Protein AF-A0A9D7EPJ6-F1 (afdb_monomer_lite)

Sequence (184 aa):
MIQNGSISDSAYKHIQCKTKIPQRNLAAQIETISKHIYSNSLFEKIDELKKIEGSESVTSISDLLLFHKHFTLNGNVYTPSNGESSMVLLHNELMKDKEIYLIDEPEKSLGNDYISEVIVPLIKERAKSGKKLIIATHDANIAVRTLPYNSIYREHDINGYYTYSGNPFSNSLICNSSTKANLD

Secondary structure (DSSP, 8-state):
-B-SS----TT-EESS-S-HHHHHHHHHHHHHHHHSTTSTTHHHHHHHHHT-TTGGG--SGGGGBEE---EEETTEEE---HHHHHHHHHHHHHHS--SEEEEE-TTTT--HHHIIIIIHHHHHHHHHTT-EEEEE-S-HHHHHHT--SSEEEEEEETTEEEEEEEETTTTEEEESSTTS--B-

Foldseek 3Di:
DFQLPPDPDPQWDAPDPQDNPLSNPLVVLVVVLVVCVPPPCNVVSVVVNVPRPPVVSCPDSSRRDIDGDADDDPNHGDDDDPLVVLVVVLVVQLPDDDQEEEEEASCVSYDPCCCQVPVLVSLLVCVVVNHHYDYHHPDPCNQPSNQDQKDWDWDQDPVGIWIWMDGPVVVWTHIPDPPDDIGD

Radius of gyration: 28.42 Å; chains: 1; bounding box: 59×34×78 Å

Structure (mmCIF, N/CA/C/O backbone):
data_AF-A0A9D7EPJ6-F1
#
_entry.id   AF-A0A9D7EPJ6-F1
#
loop_
_atom_site.group_PDB
_atom_site.id
_atom_site.type_symbol
_atom_site.label_atom_id
_atom_site.label_alt_id
_atom_site.label_comp_id
_atom_site.label_asym_id
_atom_site.label_entity_id
_atom_site.label_seq_id
_atom_site.pdbx_PDB_ins_code
_atom_site.Cartn_x
_atom_site.Cartn_y
_atom_site.Cartn_z
_atom_site.occupancy
_atom_site.B_iso_or_equiv
_atom_site.auth_seq_id
_atom_site.auth_comp_id
_atom_site.auth_asym_id
_atom_site.auth_atom_id
_atom_site.pdbx_PDB_model_num
ATOM 1 N N . MET A 1 1 ? -14.512 -0.514 22.675 1.00 74.06 1 MET A N 1
ATOM 2 C CA . MET A 1 1 ? -14.788 -0.092 24.074 1.00 74.06 1 MET A CA 1
ATOM 3 C C . MET A 1 1 ? -15.828 1.021 24.062 1.00 74.06 1 MET A C 1
ATOM 5 O O . MET A 1 1 ? -15.998 1.618 23.011 1.00 74.06 1 MET A O 1
ATOM 9 N N . ILE A 1 2 ? -16.530 1.295 25.163 1.00 76.12 2 ILE A N 1
ATOM 10 C CA . ILE A 1 2 ? -17.505 2.401 25.242 1.00 76.12 2 ILE A CA 1
ATOM 11 C C . ILE A 1 2 ? -16.820 3.630 25.853 1.00 76.12 2 ILE A C 1
ATOM 13 O O . ILE A 1 2 ? -16.126 3.497 26.858 1.00 76.12 2 ILE A O 1
ATOM 17 N N . GLN A 1 3 ? -17.002 4.816 25.266 1.00 72.00 3 GLN A N 1
ATOM 18 C CA . GLN A 1 3 ? -16.448 6.063 25.801 1.00 72.00 3 GLN A CA 1
ATOM 19 C C . GLN A 1 3 ? -17.227 6.523 27.041 1.00 72.00 3 GLN A C 1
ATOM 21 O O . GLN A 1 3 ? -18.138 7.328 26.925 1.00 72.00 3 GLN A O 1
ATOM 26 N N . ASN A 1 4 ? -16.863 6.041 28.229 1.00 70.56 4 ASN A N 1
ATOM 27 C CA . ASN A 1 4 ? -17.406 6.482 29.526 1.00 70.56 4 ASN A CA 1
ATOM 28 C C . ASN A 1 4 ? -16.507 7.519 30.232 1.00 70.56 4 ASN A C 1
ATOM 30 O O . ASN A 1 4 ? -16.758 7.895 31.375 1.00 70.56 4 ASN A O 1
ATOM 34 N N . GLY A 1 5 ? -15.426 7.969 29.584 1.00 66.50 5 GLY A N 1
ATOM 35 C CA . GLY A 1 5 ? -14.499 8.940 30.159 1.00 66.50 5 GLY A CA 1
ATOM 36 C C . GLY A 1 5 ? -13.369 8.368 31.002 1.00 66.50 5 GLY A C 1
ATOM 37 O O . GLY A 1 5 ? -12.515 9.138 31.435 1.00 66.50 5 GLY A O 1
ATOM 38 N N . SER A 1 6 ? -13.344 7.052 31.217 1.00 66.69 6 SER A N 1
ATOM 39 C CA . SER A 1 6 ? -12.197 6.354 31.815 1.00 66.69 6 SER A CA 1
ATOM 40 C C . SER A 1 6 ? -11.068 6.109 30.806 1.00 66.69 6 SER A C 1
ATOM 42 O O . SER A 1 6 ? -9.931 5.856 31.193 1.00 66.69 6 SER A O 1
ATOM 44 N N . ILE A 1 7 ? -11.366 6.226 29.508 1.00 70.88 7 ILE A N 1
ATOM 45 C CA . ILE A 1 7 ? -10.428 5.975 28.415 1.00 70.88 7 ILE A CA 1
ATOM 46 C C . ILE A 1 7 ? -9.846 7.315 27.956 1.00 70.88 7 ILE A C 1
ATOM 48 O O . ILE A 1 7 ? -10.494 8.078 27.237 1.00 70.88 7 ILE A O 1
ATOM 52 N N . SER A 1 8 ? -8.621 7.602 28.400 1.00 66.94 8 SER A N 1
ATOM 53 C CA . SER A 1 8 ? -7.835 8.782 28.005 1.00 66.94 8 SER A CA 1
ATOM 54 C C . SER A 1 8 ? -6.806 8.492 26.909 1.00 66.94 8 SER A C 1
ATOM 56 O O . SER A 1 8 ? -6.183 9.422 26.397 1.00 66.94 8 SER A O 1
ATOM 58 N N . ASP A 1 9 ? -6.625 7.222 26.543 1.00 75.06 9 ASP A N 1
ATOM 59 C CA . ASP A 1 9 ? -5.632 6.809 25.559 1.00 75.06 9 ASP A CA 1
ATOM 60 C C . ASP A 1 9 ? -5.989 7.327 24.156 1.00 75.06 9 ASP A C 1
ATOM 62 O O . ASP A 1 9 ? -7.036 7.011 23.583 1.00 75.06 9 ASP A O 1
ATOM 66 N N . SER A 1 10 ? -5.074 8.126 23.602 1.00 71.69 10 SER A N 1
ATOM 67 C CA . SER A 1 10 ? -5.160 8.737 22.273 1.00 71.69 10 SER A CA 1
ATOM 68 C C . SER A 1 10 ? -5.264 7.736 21.115 1.00 71.69 10 SER A C 1
ATOM 70 O O . SER A 1 10 ? -5.681 8.113 20.016 1.00 71.69 10 SER A O 1
ATOM 72 N N . ALA A 1 11 ? -4.909 6.470 21.342 1.00 75.94 11 ALA A N 1
ATOM 73 C CA . ALA A 1 11 ? -4.988 5.415 20.341 1.00 75.94 11 ALA A CA 1
ATOM 74 C C . ALA A 1 11 ? -6.441 5.024 19.998 1.00 75.94 11 ALA A C 1
ATOM 76 O O . ALA A 1 11 ? -6.714 4.525 18.900 1.00 75.94 11 ALA A O 1
ATOM 77 N N . TYR A 1 12 ? -7.388 5.289 20.904 1.00 80.38 12 TYR A N 1
ATOM 78 C CA . TYR A 1 12 ? -8.807 5.015 20.705 1.00 80.38 12 TYR A CA 1
ATOM 79 C C . TYR A 1 12 ? -9.501 6.158 19.963 1.00 80.38 12 TYR A C 1
ATOM 81 O O . TYR A 1 12 ? -9.493 7.314 20.387 1.00 80.38 12 TYR A O 1
ATOM 89 N N . LYS A 1 13 ? -10.159 5.823 18.851 1.00 78.19 13 LYS A N 1
ATOM 90 C CA . LYS A 1 13 ? -10.892 6.770 18.003 1.00 78.19 13 LYS A CA 1
ATOM 91 C C . LYS A 1 13 ? -12.390 6.479 18.033 1.00 78.19 13 LYS A C 1
ATOM 93 O O . LYS A 1 13 ? -12.806 5.327 18.135 1.00 78.19 13 LYS A O 1
ATOM 98 N N . HIS A 1 14 ? -13.196 7.532 17.931 1.00 75.75 14 HIS A N 1
ATOM 99 C CA 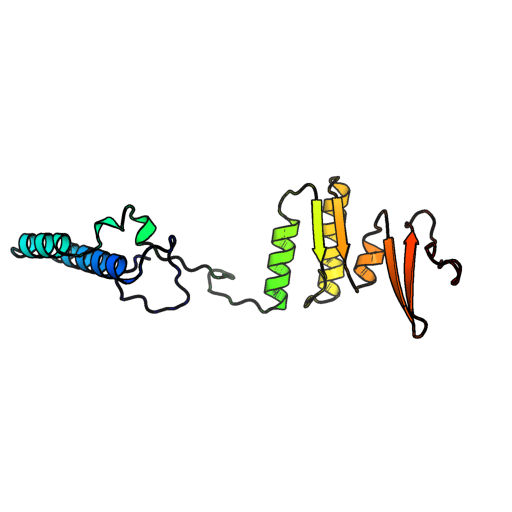. HIS A 1 14 ? -14.651 7.423 17.809 1.00 75.75 14 HIS A CA 1
ATOM 100 C C . HIS A 1 14 ? -15.038 6.936 16.411 1.00 75.75 14 HIS A C 1
ATOM 102 O O . HIS A 1 14 ? -14.421 7.349 15.427 1.00 75.75 14 HIS A O 1
ATOM 108 N N . ILE A 1 15 ? -16.079 6.100 16.316 1.00 71.62 15 ILE A N 1
ATOM 109 C CA . ILE A 1 15 ? -16.624 5.647 15.023 1.00 71.62 15 ILE A CA 1
ATOM 110 C C . ILE A 1 15 ? -17.226 6.822 14.235 1.00 71.62 15 ILE A C 1
ATOM 112 O O . ILE A 1 15 ? -17.038 6.900 13.022 1.00 71.62 15 ILE A O 1
ATOM 116 N N . GLN A 1 16 ? -17.909 7.753 14.912 1.00 66.25 16 GLN A N 1
ATOM 117 C CA . GLN A 1 16 ? -18.507 8.945 14.302 1.00 66.25 16 GLN A CA 1
ATOM 118 C C . GLN A 1 16 ? -18.094 10.225 15.045 1.00 66.25 16 GLN A C 1
ATOM 120 O O . GLN A 1 16 ? -18.046 10.270 16.273 1.00 66.25 16 GLN A O 1
ATOM 125 N N . CYS A 1 17 ? -17.807 11.292 14.294 1.00 55.22 17 CYS A N 1
ATOM 126 C CA . CYS A 1 17 ? -17.265 12.564 14.793 1.00 55.22 17 CYS A CA 1
ATOM 127 C C . CYS A 1 17 ? -18.343 13.498 15.387 1.00 55.22 17 CYS A C 1
ATOM 129 O O . CYS A 1 17 ? -18.387 14.686 15.074 1.00 55.22 17 CYS A O 1
ATOM 131 N N . LYS A 1 18 ? -19.253 12.982 16.219 1.00 57.50 18 LYS A N 1
ATOM 132 C CA . LYS A 1 18 ? -20.369 13.768 16.772 1.00 57.50 18 LYS A CA 1
ATOM 133 C C . LYS A 1 18 ? -20.219 13.980 18.280 1.00 57.50 18 LYS A C 1
ATOM 135 O O . LYS A 1 18 ? -20.846 13.309 19.075 1.00 57.50 18 LYS A O 1
ATOM 140 N N . THR A 1 19 ? -19.417 14.978 18.658 1.00 59.12 19 THR A N 1
ATOM 141 C CA . THR A 1 19 ? -19.310 15.571 20.015 1.00 59.12 19 THR A CA 1
ATOM 142 C C . THR A 1 19 ? -18.779 14.668 21.150 1.00 59.12 19 THR A C 1
ATOM 144 O O . THR A 1 19 ? -19.348 13.644 21.499 1.00 59.12 19 THR A O 1
ATOM 147 N N . LYS A 1 20 ? -17.677 15.088 21.796 1.00 63.44 20 LYS A N 1
ATOM 148 C CA . LYS A 1 20 ? -16.946 14.283 22.803 1.00 63.44 20 LYS A CA 1
ATOM 149 C C . LYS A 1 20 ? -17.562 14.282 24.212 1.00 63.44 20 LYS A C 1
ATOM 151 O O . LYS A 1 20 ? -17.333 13.346 24.972 1.00 63.44 20 LYS A O 1
ATOM 156 N N . ILE A 1 21 ? -18.280 15.342 24.588 1.00 67.88 21 ILE A N 1
ATOM 157 C CA . ILE A 1 21 ? -18.726 15.576 25.976 1.00 67.88 21 ILE A CA 1
ATOM 158 C C . ILE A 1 21 ? -20.070 14.884 26.282 1.00 67.88 21 ILE A C 1
ATOM 160 O O . ILE A 1 21 ? -20.129 14.161 27.278 1.00 67.88 21 ILE A O 1
ATOM 164 N N . PRO A 1 22 ? -21.119 14.997 25.437 1.00 73.44 22 PRO A N 1
ATOM 165 C CA . PRO A 1 22 ? -22.411 14.359 25.715 1.00 73.44 22 PRO A CA 1
ATOM 166 C C . PRO A 1 22 ? -22.323 12.828 25.716 1.00 73.44 22 PRO A C 1
ATOM 168 O O . PRO A 1 22 ? -22.848 12.180 26.617 1.00 73.44 22 PRO A O 1
ATOM 171 N N . GLN A 1 23 ? -21.578 12.250 24.764 1.00 74.12 23 GLN A N 1
ATOM 172 C CA . GLN A 1 23 ? -21.348 10.803 24.660 1.00 74.12 23 GLN A CA 1
ATOM 173 C C . GLN A 1 23 ? -20.710 10.226 25.929 1.00 74.12 23 GLN A C 1
ATOM 175 O O . GLN A 1 23 ? -21.164 9.212 26.458 1.00 74.12 23 GLN A O 1
ATOM 180 N N . ARG A 1 24 ? -19.680 10.914 26.438 1.00 76.62 24 ARG A N 1
ATOM 181 C CA . ARG A 1 24 ? -18.964 10.538 27.658 1.00 76.62 24 ARG A CA 1
ATOM 182 C C . ARG A 1 24 ? -19.889 10.512 28.871 1.00 76.62 24 ARG A C 1
ATOM 184 O O . ARG A 1 24 ? -19.893 9.534 29.616 1.00 76.62 24 ARG A O 1
ATOM 191 N N . ASN A 1 25 ? -20.661 11.579 29.059 1.00 78.12 25 ASN A N 1
ATOM 192 C CA . ASN A 1 25 ? -21.563 11.719 30.200 1.00 78.12 25 ASN A CA 1
ATOM 193 C C . ASN A 1 25 ? -22.699 10.692 30.144 1.00 78.12 25 ASN A C 1
ATOM 195 O O . ASN A 1 25 ? -23.031 10.090 31.164 1.00 78.12 25 ASN A O 1
ATOM 199 N N . LEU A 1 26 ? -23.247 10.447 28.950 1.00 79.88 26 LEU A N 1
ATOM 200 C CA . LEU A 1 26 ? -24.298 9.457 28.741 1.00 79.88 26 LEU A CA 1
ATOM 201 C C . LEU A 1 26 ? -23.811 8.045 29.091 1.00 79.88 26 LEU A C 1
ATOM 203 O O . LEU A 1 26 ? -24.445 7.352 29.883 1.00 79.88 26 LEU A O 1
ATOM 207 N N . ALA A 1 27 ? -22.661 7.629 28.557 1.00 81.38 27 ALA A N 1
ATOM 208 C CA . ALA A 1 27 ? -22.091 6.317 28.845 1.00 81.38 27 ALA A CA 1
ATOM 209 C C . ALA A 1 27 ? -21.747 6.131 30.335 1.00 81.38 27 ALA A C 1
ATOM 211 O O . ALA A 1 27 ? -22.001 5.064 30.893 1.00 81.38 27 ALA A O 1
ATOM 212 N N . ALA A 1 28 ? -21.223 7.169 30.998 1.00 82.38 28 ALA A N 1
ATOM 213 C CA . ALA A 1 28 ? -20.935 7.136 32.433 1.00 82.38 28 ALA A CA 1
ATOM 214 C C . ALA A 1 28 ? -22.206 6.983 33.290 1.00 82.38 28 ALA A C 1
ATOM 216 O O . ALA A 1 28 ? -22.205 6.243 34.280 1.00 82.38 28 ALA A O 1
ATOM 217 N N . GLN A 1 29 ? -23.306 7.637 32.905 1.00 82.25 29 GLN A N 1
ATOM 218 C CA . GLN A 1 29 ? -24.585 7.483 33.598 1.00 82.25 29 GLN A CA 1
ATOM 219 C C . GLN A 1 29 ? -25.236 6.126 33.330 1.00 82.25 29 GLN A C 1
ATOM 221 O O . GLN A 1 29 ? -25.763 5.527 34.260 1.00 82.25 29 GLN A O 1
ATOM 226 N N . ILE A 1 30 ? -25.136 5.582 32.112 1.00 83.12 30 ILE A N 1
ATOM 227 C CA . ILE A 1 30 ? -25.583 4.209 31.818 1.00 83.12 30 ILE A CA 1
ATOM 228 C C . ILE A 1 30 ? -24.853 3.203 32.719 1.00 83.12 30 ILE A C 1
ATOM 230 O O . ILE A 1 30 ? -25.480 2.317 33.302 1.00 83.12 30 ILE A O 1
ATOM 234 N N . GLU A 1 31 ? -23.541 3.362 32.899 1.00 84.25 31 GLU A N 1
ATOM 235 C CA . GLU A 1 31 ? -22.769 2.504 33.801 1.00 84.25 31 GLU A CA 1
ATOM 236 C C . GLU A 1 31 ? -23.174 2.689 35.274 1.00 84.25 31 GLU A C 1
ATOM 238 O O . GLU A 1 31 ? -23.256 1.720 36.032 1.00 84.25 31 GLU A O 1
ATOM 243 N N . THR A 1 32 ? -23.483 3.923 35.681 1.00 84.44 32 THR A N 1
ATOM 244 C CA . THR A 1 32 ? -23.988 4.235 37.027 1.00 84.44 32 THR A CA 1
ATOM 245 C C . THR A 1 32 ? -25.353 3.600 37.277 1.00 84.44 32 THR A C 1
ATOM 247 O O . THR A 1 32 ? -25.538 2.965 38.315 1.00 84.44 32 THR A O 1
ATOM 250 N N . ILE A 1 33 ? -26.284 3.699 36.325 1.00 85.56 33 ILE A N 1
ATOM 251 C CA . ILE A 1 33 ? -27.602 3.053 36.381 1.00 85.56 33 ILE A CA 1
ATOM 252 C C . ILE A 1 33 ? -27.435 1.539 36.490 1.00 85.56 33 ILE A C 1
ATOM 254 O O . ILE A 1 33 ? -28.067 0.923 37.344 1.00 85.56 33 ILE A O 1
ATOM 258 N N . SER A 1 34 ? -26.528 0.946 35.706 1.00 85.12 34 SER A N 1
ATOM 259 C CA . SER A 1 34 ? -26.252 -0.493 35.770 1.00 85.12 34 SER A CA 1
ATOM 260 C C . SER A 1 34 ? -25.802 -0.960 37.159 1.00 85.12 34 SER A C 1
ATOM 262 O O . SER A 1 34 ? -26.083 -2.097 37.532 1.00 85.12 34 SER A O 1
ATOM 264 N N . LYS A 1 35 ? -25.115 -0.110 37.933 1.00 85.56 35 LYS A N 1
ATOM 265 C CA . LYS A 1 35 ? -24.681 -0.412 39.311 1.00 85.56 35 LYS A CA 1
ATOM 266 C C . LYS A 1 35 ? -25.796 -0.225 40.350 1.00 85.56 35 LYS A C 1
ATOM 268 O O . LYS A 1 35 ? -25.691 -0.764 41.445 1.00 85.56 35 LYS A O 1
ATOM 273 N N . HIS A 1 36 ? -26.861 0.498 40.003 1.00 86.62 36 HIS A N 1
ATOM 274 C CA . HIS A 1 36 ? -27.961 0.889 40.892 1.00 86.62 36 HIS A CA 1
ATOM 275 C C . HIS A 1 36 ? -29.309 0.245 40.507 1.00 86.62 36 HIS A C 1
ATOM 277 O O . HIS A 1 36 ? -30.355 0.677 40.977 1.00 86.62 36 HIS A O 1
ATOM 283 N N . ILE A 1 37 ? -29.311 -0.814 39.681 1.00 86.00 37 ILE A N 1
ATOM 284 C CA . ILE A 1 37 ? -30.541 -1.486 39.203 1.00 86.00 37 ILE A CA 1
ATOM 285 C C . ILE A 1 37 ? -31.426 -1.977 40.361 1.00 86.00 37 ILE A C 1
ATOM 287 O O . ILE A 1 37 ? -32.648 -1.936 40.262 1.00 86.00 37 ILE A O 1
ATOM 291 N N . TYR A 1 38 ? -30.818 -2.426 41.460 1.00 84.75 38 TYR A N 1
ATOM 292 C CA . TYR A 1 38 ? -31.530 -2.969 42.623 1.00 84.75 38 TYR A CA 1
ATOM 293 C C . TYR A 1 38 ? -31.578 -2.007 43.817 1.00 84.75 38 TYR A C 1
ATOM 295 O O . TYR A 1 38 ? -31.989 -2.409 44.904 1.00 84.75 38 TYR A O 1
ATOM 303 N N . SER A 1 39 ? -31.131 -0.758 43.654 1.00 86.62 39 SER A N 1
ATOM 304 C CA . SER A 1 39 ? -31.178 0.238 44.725 1.00 86.62 39 SER A CA 1
ATOM 305 C C . SER A 1 39 ? -32.410 1.131 44.602 1.00 86.62 39 SER A C 1
ATOM 307 O O . SER A 1 39 ? -32.902 1.423 43.513 1.00 86.62 39 SER A O 1
ATOM 309 N N . ASN A 1 40 ? -32.866 1.657 45.738 1.00 81.44 40 ASN A N 1
ATOM 310 C CA . ASN A 1 40 ? -33.989 2.600 45.785 1.00 81.44 40 ASN A CA 1
ATOM 311 C C . ASN A 1 40 ? -33.684 3.946 45.092 1.00 81.44 40 ASN A C 1
ATOM 313 O O . ASN A 1 40 ? -34.594 4.734 44.862 1.00 81.44 40 ASN A O 1
ATOM 317 N N . SER A 1 41 ? -32.421 4.197 44.732 1.00 83.25 41 SER A N 1
ATOM 318 C CA . SER A 1 41 ? -31.957 5.381 43.998 1.00 83.25 41 SER A CA 1
ATOM 319 C C . SER A 1 41 ? -32.029 5.248 42.468 1.00 83.25 41 SER A C 1
ATOM 321 O O . SER A 1 41 ? -31.645 6.177 41.758 1.00 83.25 41 SER A O 1
ATOM 323 N N . LEU A 1 42 ? -32.525 4.126 41.928 1.00 82.56 42 LEU A N 1
ATOM 324 C CA . LEU A 1 42 ? -32.621 3.907 40.478 1.00 82.56 42 LEU A CA 1
ATOM 325 C C . LEU A 1 42 ? -33.389 5.029 39.761 1.00 82.56 42 LEU A C 1
ATOM 327 O O . LEU A 1 42 ? -32.940 5.529 38.731 1.00 82.56 42 LEU A O 1
ATOM 331 N N . PHE A 1 43 ? -34.534 5.441 40.311 1.00 82.69 43 PHE A N 1
ATOM 332 C CA . PHE A 1 43 ? -35.367 6.486 39.712 1.00 82.69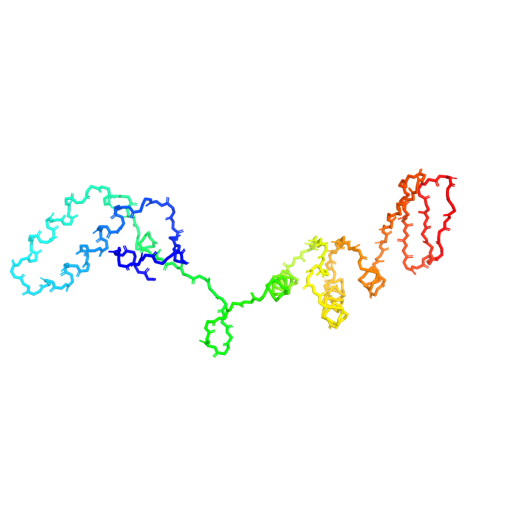 43 PHE A CA 1
ATOM 333 C C . PHE A 1 43 ? -34.655 7.841 39.656 1.00 82.69 43 PHE A C 1
ATOM 335 O O . PHE A 1 43 ? -34.754 8.527 38.641 1.00 82.69 43 PHE A O 1
ATOM 342 N N . GLU A 1 44 ? -33.884 8.191 40.689 1.00 84.88 44 GLU A N 1
ATOM 343 C CA . GLU A 1 44 ? -33.068 9.412 40.706 1.00 84.88 44 GLU A CA 1
ATOM 344 C C . GLU A 1 44 ? -32.005 9.376 39.600 1.00 84.88 44 GLU A C 1
ATOM 346 O O . GLU A 1 44 ? -31.829 10.352 38.873 1.00 84.88 44 GLU A O 1
ATOM 351 N N . LYS A 1 45 ? -31.348 8.225 39.395 1.00 82.69 45 LYS A N 1
ATOM 352 C CA . LYS A 1 45 ? -30.327 8.056 38.344 1.00 82.69 45 LYS A CA 1
ATOM 353 C C . LYS A 1 45 ? -30.894 8.059 36.926 1.00 82.69 45 LYS A C 1
ATOM 355 O O . LYS A 1 45 ? -30.251 8.573 36.013 1.00 82.69 45 LYS A O 1
ATOM 360 N N . ILE A 1 46 ? -32.111 7.555 36.731 1.00 82.94 46 ILE A N 1
ATOM 361 C CA . ILE A 1 46 ? -32.818 7.669 35.447 1.00 82.94 46 ILE A CA 1
ATOM 362 C C . ILE A 1 46 ? -33.213 9.127 35.167 1.00 82.94 46 ILE A C 1
ATOM 364 O O . ILE A 1 46 ? -33.138 9.571 34.019 1.00 82.94 46 ILE A O 1
ATOM 368 N N . ASP A 1 47 ? -33.615 9.883 36.189 1.00 84.31 47 ASP A N 1
ATOM 369 C CA . ASP A 1 47 ? -33.943 11.304 36.044 1.00 84.31 47 ASP A CA 1
ATOM 370 C C . ASP A 1 47 ? -32.694 12.150 35.729 1.00 84.31 47 ASP A C 1
ATOM 372 O O . ASP A 1 47 ? -32.723 13.002 34.841 1.00 84.31 47 ASP A O 1
ATOM 376 N N . GLU A 1 48 ? -31.558 11.854 36.371 1.00 83.12 48 GLU A N 1
ATOM 377 C CA . GLU A 1 48 ? -30.252 12.448 36.043 1.00 83.12 48 GLU A CA 1
ATOM 378 C C . GLU A 1 48 ? -29.839 12.187 34.581 1.00 83.12 48 GLU A C 1
ATOM 380 O O . GLU A 1 48 ? -29.348 13.100 33.917 1.00 83.12 48 GLU A O 1
ATOM 385 N N . LEU A 1 49 ? -30.079 10.981 34.045 1.00 82.75 49 LEU A N 1
ATOM 386 C CA . LEU A 1 49 ? -29.789 10.645 32.643 1.00 82.75 49 LEU A CA 1
ATOM 387 C C . LEU A 1 49 ? -30.593 11.514 31.664 1.00 82.75 49 LEU A C 1
ATOM 389 O O . LEU A 1 49 ? -30.040 12.006 30.680 1.00 82.75 49 LEU A O 1
ATOM 393 N N . LYS A 1 50 ? -31.889 11.721 31.930 1.00 79.56 50 LYS A N 1
ATOM 394 C CA . LYS A 1 50 ? -32.772 12.537 31.076 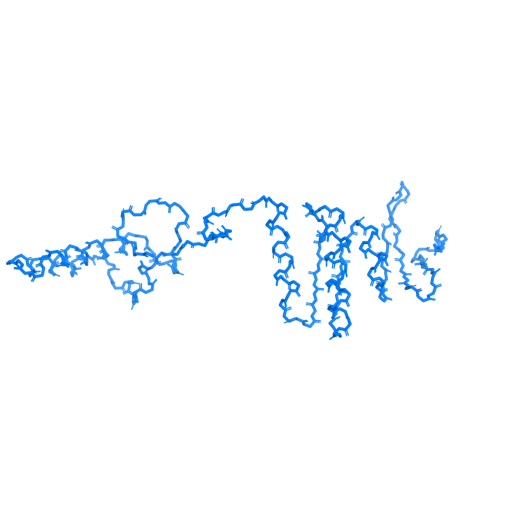1.00 79.56 50 LYS A CA 1
ATOM 395 C C . LYS A 1 50 ? -32.378 14.014 31.051 1.00 79.56 50 LYS A C 1
ATOM 397 O O . LYS A 1 50 ? -32.655 14.692 30.068 1.00 79.56 50 LYS A O 1
ATOM 402 N N . LYS A 1 51 ? -31.729 14.502 32.111 1.00 82.56 51 LYS A N 1
ATOM 403 C CA . LYS A 1 51 ? -31.252 15.889 32.228 1.00 82.56 51 LYS A CA 1
ATOM 404 C C . LYS A 1 51 ? -29.937 16.155 31.489 1.00 82.56 51 LYS A C 1
ATOM 406 O O . LYS A 1 51 ? -29.498 17.300 31.457 1.00 82.56 51 LYS A O 1
ATOM 411 N N . ILE A 1 52 ? -29.293 15.140 30.901 1.00 77.25 52 ILE A N 1
ATOM 412 C CA . ILE A 1 52 ? -28.074 15.345 30.109 1.00 77.25 52 ILE A CA 1
ATOM 413 C C . ILE A 1 52 ? -28.421 16.101 28.822 1.00 77.25 52 ILE A C 1
ATOM 415 O O . ILE A 1 52 ? -28.982 15.536 27.876 1.00 77.25 52 ILE A O 1
ATOM 419 N N . GLU A 1 53 ? -28.021 17.371 28.770 1.00 66.81 53 GLU A N 1
ATOM 420 C CA . GLU A 1 53 ? -28.086 18.197 27.567 1.00 66.81 53 GLU A CA 1
ATOM 421 C C . GLU A 1 53 ? -27.260 17.576 26.429 1.00 66.81 53 GLU A C 1
ATOM 423 O O . GLU A 1 53 ? -26.109 17.165 26.604 1.00 66.81 53 GLU A O 1
ATOM 428 N N . GLY A 1 54 ? -27.863 17.484 25.241 1.00 65.81 54 GLY A N 1
ATOM 429 C CA . GLY A 1 54 ? -27.225 16.902 24.059 1.00 65.81 54 GLY A CA 1
ATOM 430 C C . GLY A 1 54 ? -27.279 15.373 23.976 1.00 65.81 54 GLY A C 1
ATOM 431 O O . GLY A 1 54 ? -26.670 14.813 23.065 1.00 65.81 54 GLY A O 1
ATOM 432 N N . SER A 1 55 ? -28.016 14.684 24.855 1.00 64.06 55 SER A N 1
ATOM 433 C CA . SER A 1 55 ? -28.288 13.239 24.725 1.00 64.06 55 SER A CA 1
ATOM 434 C C . SER A 1 55 ? -28.997 12.878 23.408 1.00 64.06 55 SER A C 1
ATOM 436 O O . SER A 1 55 ? -28.736 11.815 22.852 1.00 64.06 55 SER A O 1
ATOM 438 N N . GLU A 1 56 ? -29.778 13.802 22.839 1.00 66.62 56 GLU A N 1
ATOM 439 C CA . GLU A 1 56 ? -30.415 13.678 21.516 1.00 66.62 56 GLU A CA 1
ATOM 440 C C . GLU A 1 56 ? -29.416 13.526 20.354 1.00 66.62 56 GLU A C 1
ATOM 442 O O . GLU A 1 56 ? -29.769 13.038 19.282 1.00 66.62 56 GLU A O 1
ATOM 447 N N . SER A 1 57 ? -28.154 13.927 20.552 1.00 67.88 57 SER A N 1
ATOM 448 C CA . SER A 1 57 ? -27.101 13.776 19.538 1.00 67.88 57 SER A CA 1
ATOM 449 C C . SER A 1 57 ? -26.607 12.333 19.382 1.00 67.88 57 SER A C 1
ATOM 451 O O . SER A 1 57 ? -25.994 12.008 18.363 1.00 67.88 57 SER A O 1
ATOM 453 N N . VAL A 1 58 ? -26.873 11.475 20.374 1.00 72.62 58 VAL A N 1
ATOM 454 C CA . VAL A 1 58 ? -26.509 10.056 20.381 1.00 72.62 58 VAL A CA 1
ATOM 455 C C . VAL A 1 58 ? -27.700 9.261 19.868 1.00 72.62 58 VAL A C 1
ATOM 457 O O . VAL A 1 58 ? -28.648 8.976 20.592 1.00 72.62 58 VAL A O 1
ATOM 460 N N . THR A 1 59 ? -27.647 8.896 18.593 1.00 73.62 59 THR A N 1
ATOM 461 C CA . THR A 1 59 ? -28.747 8.194 17.913 1.00 73.62 59 THR A CA 1
ATOM 462 C C . THR A 1 59 ? -28.562 6.680 17.916 1.00 73.62 59 THR A C 1
ATOM 464 O O . THR A 1 59 ? -29.523 5.929 17.757 1.00 73.62 59 THR A O 1
ATOM 467 N N . SER A 1 60 ? -27.325 6.213 18.103 1.00 78.69 60 SER A N 1
ATOM 468 C CA . SER A 1 60 ? -26.972 4.798 18.073 1.00 78.69 60 SER A CA 1
ATOM 469 C C . SER A 1 60 ? -25.913 4.460 19.117 1.00 78.69 60 SER A C 1
ATOM 471 O O . SER A 1 60 ? -25.058 5.276 19.450 1.00 78.69 60 SER A O 1
ATOM 473 N N . ILE A 1 61 ? -25.887 3.196 19.552 1.00 78.81 61 ILE A N 1
ATOM 474 C CA . ILE A 1 61 ? -24.788 2.628 20.354 1.00 78.81 61 ILE A CA 1
ATOM 475 C C . ILE A 1 61 ? -23.440 2.844 19.652 1.00 78.81 61 ILE A C 1
ATOM 477 O O . ILE A 1 61 ? -22.430 3.064 20.315 1.00 78.81 61 ILE A O 1
ATOM 481 N N . SER A 1 62 ? -23.428 2.846 18.315 1.00 77.06 62 SER A N 1
ATOM 482 C CA . SER A 1 62 ? -22.226 3.092 17.509 1.00 77.06 62 SER A CA 1
ATOM 483 C C . SER A 1 62 ? -21.569 4.440 17.804 1.00 77.06 62 SER A C 1
ATOM 485 O O . SER A 1 62 ? -20.349 4.552 17.704 1.00 77.06 62 SER A O 1
ATOM 487 N N . ASP A 1 63 ? -22.350 5.439 18.220 1.00 77.06 63 ASP A N 1
ATOM 488 C CA . ASP A 1 63 ? -21.851 6.770 18.574 1.00 77.06 63 ASP A CA 1
ATOM 489 C C . ASP A 1 63 ? -21.044 6.738 19.883 1.00 77.06 63 ASP A C 1
ATOM 491 O O . ASP A 1 63 ? -20.171 7.572 20.102 1.00 77.06 63 ASP A O 1
ATOM 495 N N . LEU A 1 64 ? -21.282 5.735 20.734 1.00 79.00 64 LEU A N 1
ATOM 496 C CA . LEU A 1 64 ? -20.587 5.540 22.008 1.00 79.00 64 LEU A CA 1
ATOM 497 C C . LEU A 1 64 ? -19.354 4.635 21.887 1.00 79.00 64 LEU A C 1
ATOM 499 O O . LEU A 1 64 ? -18.593 4.497 22.849 1.00 79.00 64 LEU A O 1
ATOM 503 N N . LEU A 1 65 ? -19.153 3.995 20.732 1.00 81.62 65 LEU A N 1
ATOM 504 C CA . LEU A 1 65 ? -18.071 3.043 20.526 1.00 81.62 65 LEU A CA 1
ATOM 505 C C . LEU A 1 65 ? -16.754 3.737 20.159 1.00 81.62 65 LEU A C 1
ATOM 507 O O . LEU A 1 65 ? -16.659 4.571 19.255 1.00 81.62 65 LEU A O 1
ATOM 511 N N . LEU A 1 66 ? -15.707 3.285 20.836 1.00 81.81 66 LEU A N 1
ATOM 512 C CA . LEU A 1 66 ? -14.309 3.538 20.541 1.00 81.81 66 LEU A CA 1
ATOM 513 C C . LEU A 1 66 ? -13.676 2.302 19.912 1.00 81.81 66 LEU A C 1
ATOM 515 O O . LEU A 1 66 ? -13.840 1.180 20.418 1.00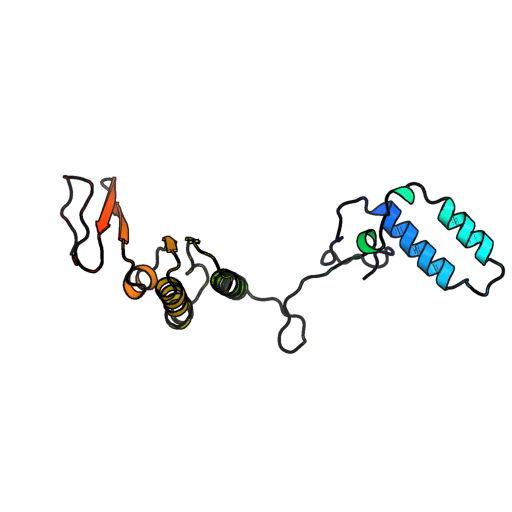 81.81 66 LEU A O 1
ATOM 519 N N . PHE A 1 67 ? -12.883 2.526 18.870 1.00 83.75 67 PHE A N 1
ATOM 520 C CA . PHE A 1 67 ? -12.069 1.502 18.231 1.00 83.75 67 PHE A CA 1
ATOM 521 C C . PHE A 1 67 ? -10.587 1.875 18.278 1.00 83.75 67 PHE A C 1
ATOM 523 O O . PHE A 1 67 ? -10.217 3.043 18.170 1.00 83.75 67 PHE A O 1
ATOM 530 N N . HIS A 1 68 ? -9.740 0.859 18.399 1.00 84.19 68 HIS A N 1
ATOM 531 C CA . HIS A 1 68 ? -8.293 0.972 18.287 1.00 84.19 68 HIS A CA 1
ATOM 532 C C . HIS A 1 68 ? -7.844 -0.012 17.206 1.00 84.19 68 HIS A C 1
ATOM 534 O O . HIS A 1 68 ? -8.146 -1.202 17.285 1.00 84.19 68 HIS A O 1
ATOM 540 N N . LYS A 1 69 ? -7.190 0.493 16.157 1.00 84.75 69 LYS A N 1
ATOM 541 C CA . LYS A 1 69 ? -6.575 -0.340 15.118 1.00 84.75 69 LYS A CA 1
ATOM 542 C C . LYS A 1 69 ? -5.085 -0.414 15.403 1.00 84.75 69 LYS A C 1
ATOM 544 O O . LYS A 1 69 ? -4.432 0.624 15.431 1.00 84.75 69 LYS A O 1
ATOM 549 N N . HIS A 1 70 ? -4.571 -1.622 15.565 1.00 86.06 70 HIS A N 1
ATOM 550 C CA . HIS A 1 70 ? -3.152 -1.884 15.761 1.00 86.06 70 HIS A CA 1
ATOM 551 C C . HIS A 1 70 ? -2.750 -3.149 15.007 1.00 86.06 70 HIS A C 1
ATOM 553 O O . HIS A 1 70 ? -3.601 -3.968 14.651 1.00 86.06 70 HIS A O 1
ATOM 559 N N . PHE A 1 71 ? -1.452 -3.309 14.769 1.00 86.19 71 PHE A N 1
ATOM 560 C CA . PHE A 1 71 ? -0.924 -4.552 14.228 1.00 86.19 71 PHE A CA 1
ATOM 561 C C . PHE A 1 71 ? -0.778 -5.584 15.347 1.00 86.19 71 PHE A C 1
ATOM 563 O O . PHE A 1 71 ? -0.640 -5.249 16.531 1.00 86.19 71 PHE A O 1
ATOM 570 N N . THR A 1 72 ? -0.845 -6.857 14.968 1.00 88.94 72 THR A N 1
ATOM 571 C CA . THR A 1 72 ? -0.576 -7.970 15.876 1.00 88.94 72 THR A CA 1
ATOM 572 C C . THR A 1 72 ? 0.367 -8.955 15.214 1.00 88.94 72 THR A C 1
ATOM 574 O O . THR A 1 72 ? 0.286 -9.176 14.007 1.00 88.94 72 THR A O 1
ATOM 577 N N . LEU A 1 73 ? 1.254 -9.538 16.012 1.00 89.00 73 LEU A N 1
ATOM 578 C CA . LEU A 1 73 ? 2.138 -10.617 15.599 1.00 89.00 73 LEU A CA 1
ATOM 579 C C . LEU A 1 73 ? 2.085 -11.698 16.678 1.00 89.00 73 LEU A C 1
ATOM 581 O O . LEU A 1 73 ? 2.334 -11.420 17.850 1.00 89.00 73 LEU A O 1
ATOM 585 N N . ASN A 1 74 ? 1.706 -12.919 16.295 1.00 90.50 74 ASN A N 1
ATOM 586 C CA . ASN A 1 74 ? 1.520 -14.050 17.215 1.00 90.50 74 ASN A CA 1
ATOM 587 C C . ASN A 1 74 ? 0.601 -13.725 18.411 1.00 90.50 74 ASN A C 1
ATOM 589 O O . ASN A 1 74 ? 0.869 -14.121 19.541 1.00 90.50 74 ASN A O 1
ATOM 593 N N . GLY A 1 75 ? -0.466 -12.958 18.167 1.00 88.56 75 GLY A N 1
ATOM 594 C CA . GLY A 1 75 ? -1.440 -12.564 19.192 1.00 88.56 75 GLY A CA 1
ATOM 595 C C . GLY A 1 75 ? -1.012 -11.400 20.094 1.00 88.56 75 GLY A C 1
ATOM 596 O O . GLY A 1 75 ? -1.839 -10.912 20.859 1.00 88.56 75 GLY A O 1
ATOM 597 N N . ASN A 1 76 ? 0.224 -10.905 19.978 1.00 89.75 76 ASN A N 1
ATOM 598 C CA . ASN A 1 76 ? 0.710 -9.756 20.742 1.00 89.75 76 ASN A CA 1
ATOM 599 C C . ASN A 1 76 ? 0.642 -8.469 19.919 1.00 89.75 76 ASN A C 1
ATOM 601 O O . ASN A 1 76 ? 0.793 -8.497 18.696 1.00 89.75 76 ASN A O 1
ATOM 605 N N . VAL A 1 77 ? 0.442 -7.333 20.595 1.00 88.94 77 VAL A N 1
ATOM 606 C CA . VAL A 1 77 ? 0.512 -6.011 19.957 1.00 88.94 77 VAL A CA 1
ATOM 607 C C . VAL A 1 77 ? 1.915 -5.813 19.399 1.00 88.94 77 VAL A C 1
ATOM 609 O O . VAL A 1 77 ? 2.908 -6.025 20.092 1.00 88.94 77 VAL A O 1
ATOM 612 N N . TYR A 1 78 ? 1.978 -5.404 18.141 1.00 89.94 78 TYR A N 1
ATOM 613 C CA . TYR A 1 78 ? 3.222 -5.188 17.427 1.00 89.94 78 TYR A CA 1
ATOM 614 C C . TYR A 1 78 ? 3.177 -3.828 16.735 1.00 89.94 78 TYR A C 1
ATOM 616 O O . TYR A 1 78 ? 2.132 -3.411 16.231 1.00 89.94 78 TYR A O 1
ATOM 624 N N . THR A 1 79 ? 4.318 -3.148 16.716 1.00 89.38 79 THR A N 1
ATOM 625 C CA . THR A 1 79 ? 4.487 -1.872 16.028 1.00 89.38 79 THR A CA 1
ATOM 626 C C . THR A 1 79 ? 5.512 -2.083 14.920 1.00 89.38 79 THR A C 1
ATOM 628 O O . THR A 1 79 ? 6.697 -2.200 15.235 1.00 89.38 79 THR A O 1
ATOM 631 N N . PRO A 1 80 ? 5.082 -2.170 13.649 1.00 87.75 80 PRO A N 1
ATOM 632 C CA . PRO A 1 80 ? 6.008 -2.311 12.535 1.00 87.75 80 PRO A CA 1
ATOM 633 C C . PRO A 1 80 ? 6.921 -1.095 12.419 1.00 87.75 80 PRO A C 1
ATOM 635 O O . PRO A 1 80 ? 6.517 0.040 12.687 1.00 87.75 80 PRO A O 1
ATOM 638 N N . SER A 1 81 ? 8.145 -1.328 11.953 1.00 88.31 81 SER A N 1
ATOM 639 C CA . SER A 1 81 ? 9.002 -0.259 11.447 1.00 88.31 81 SER A CA 1
ATOM 640 C C . SER A 1 81 ? 8.350 0.438 10.247 1.00 88.31 81 SER A C 1
ATOM 642 O O . SER A 1 81 ? 7.384 -0.051 9.649 1.00 88.31 81 SER A O 1
ATOM 644 N N . ASN A 1 82 ? 8.895 1.587 9.847 1.00 83.06 82 ASN A N 1
ATOM 645 C CA . ASN A 1 82 ? 8.411 2.292 8.659 1.00 83.06 82 ASN A CA 1
ATOM 646 C C . ASN A 1 82 ? 8.518 1.414 7.400 1.00 83.06 82 ASN A C 1
ATOM 648 O O . ASN A 1 82 ? 7.586 1.389 6.602 1.00 83.06 82 ASN A O 1
ATOM 652 N N . GLY A 1 83 ? 9.606 0.646 7.260 1.00 83.19 83 GLY A N 1
ATOM 653 C CA . GLY A 1 83 ? 9.790 -0.285 6.143 1.00 83.19 83 GLY A CA 1
ATOM 654 C C . GLY A 1 83 ? 8.755 -1.409 6.143 1.00 83.19 83 GLY A C 1
ATOM 655 O O . GLY A 1 83 ? 8.101 -1.643 5.131 1.00 83.19 83 GLY A O 1
ATOM 656 N N . GLU A 1 84 ? 8.521 -2.051 7.290 1.00 87.31 84 GLU A N 1
ATOM 657 C CA . GLU A 1 84 ? 7.510 -3.115 7.421 1.00 87.31 84 GLU A CA 1
ATOM 658 C C . GLU A 1 84 ? 6.083 -2.590 7.210 1.00 87.31 84 GLU A C 1
ATOM 660 O O . GLU A 1 84 ? 5.246 -3.264 6.613 1.00 87.31 84 GLU A O 1
ATOM 665 N N . SER A 1 85 ? 5.796 -1.362 7.643 1.00 86.44 85 SER A N 1
ATOM 666 C CA . SER A 1 85 ? 4.503 -0.717 7.398 1.00 86.44 85 SER A CA 1
ATOM 667 C C . SER A 1 85 ? 4.269 -0.491 5.905 1.00 86.44 85 SER A C 1
ATOM 669 O O . SER A 1 85 ? 3.203 -0.838 5.391 1.00 86.44 85 SER A O 1
ATOM 671 N N . SER A 1 86 ? 5.271 0.043 5.198 1.00 84.12 86 SER A N 1
ATOM 672 C CA . SER A 1 86 ? 5.239 0.213 3.741 1.00 84.12 86 SER A CA 1
ATOM 673 C C . SER A 1 86 ? 5.096 -1.129 3.026 1.00 84.12 86 SER A C 1
ATOM 675 O O . SER A 1 86 ? 4.287 -1.255 2.110 1.00 84.12 86 SER A O 1
ATOM 677 N N . MET A 1 87 ? 5.813 -2.150 3.498 1.00 86.81 87 MET A N 1
ATOM 678 C CA . MET A 1 87 ? 5.754 -3.519 2.993 1.00 86.81 87 MET A CA 1
ATOM 679 C C . MET A 1 87 ? 4.330 -4.085 3.054 1.00 86.81 87 MET A C 1
ATOM 681 O O . MET A 1 87 ? 3.800 -4.551 2.044 1.00 86.81 87 MET A O 1
ATOM 685 N N . VAL A 1 88 ? 3.692 -4.012 4.227 1.00 87.25 88 VAL A N 1
ATOM 686 C CA . VAL A 1 88 ? 2.325 -4.508 4.446 1.00 87.25 88 VAL A CA 1
ATOM 687 C C . VAL A 1 88 ? 1.312 -3.703 3.639 1.00 87.25 88 VAL A C 1
ATOM 689 O O . VAL A 1 88 ? 0.394 -4.284 3.060 1.00 87.25 88 VAL A O 1
ATOM 692 N N . LEU A 1 89 ? 1.469 -2.379 3.569 1.00 86.69 89 LEU A N 1
ATOM 693 C CA . LEU A 1 89 ? 0.590 -1.517 2.784 1.00 86.69 89 LEU A CA 1
ATOM 694 C C . LEU A 1 89 ? 0.655 -1.867 1.295 1.00 86.69 89 LEU A C 1
ATOM 696 O O . LEU A 1 89 ? -0.390 -2.094 0.686 1.00 86.69 89 LEU A O 1
ATOM 700 N N . LEU A 1 90 ? 1.862 -1.946 0.732 1.00 86.50 90 LEU A N 1
ATOM 701 C CA . LEU A 1 90 ? 2.080 -2.280 -0.672 1.00 86.50 90 LEU A CA 1
ATOM 702 C C . LEU A 1 90 ? 1.547 -3.678 -0.990 1.00 86.50 90 LEU A C 1
ATOM 704 O O . LEU A 1 90 ? 0.830 -3.848 -1.973 1.00 86.50 90 LEU A O 1
ATOM 708 N N . HIS A 1 91 ? 1.825 -4.662 -0.132 1.00 85.75 91 HIS A N 1
ATOM 709 C CA . HIS A 1 91 ? 1.307 -6.016 -0.295 1.00 85.75 91 HIS A CA 1
ATOM 710 C C . HIS A 1 91 ? -0.228 -6.046 -0.272 1.00 85.75 91 HIS A C 1
ATOM 712 O O . HIS A 1 91 ? -0.848 -6.613 -1.167 1.00 85.75 91 HIS A O 1
ATOM 718 N N . ASN A 1 92 ? -0.861 -5.390 0.704 1.00 87.75 92 ASN A N 1
ATOM 719 C CA . ASN A 1 92 ? -2.319 -5.302 0.796 1.00 87.75 92 ASN A CA 1
ATOM 720 C C . ASN A 1 92 ? -2.930 -4.604 -0.430 1.00 87.75 92 ASN A C 1
ATOM 722 O O . ASN A 1 92 ? -3.977 -5.013 -0.929 1.00 87.75 92 ASN A O 1
ATOM 726 N N . GLU A 1 93 ? -2.280 -3.557 -0.934 1.00 88.25 93 GLU A N 1
ATOM 727 C CA . GLU A 1 93 ? -2.759 -2.812 -2.092 1.00 88.25 93 GLU A CA 1
ATOM 728 C C . GLU A 1 93 ? -2.641 -3.606 -3.389 1.00 88.25 93 GLU A C 1
ATOM 730 O O . GLU A 1 93 ? -3.585 -3.624 -4.183 1.00 88.25 93 GLU A O 1
ATOM 735 N N . LEU A 1 94 ? -1.519 -4.306 -3.565 1.00 85.31 94 LEU A N 1
ATOM 736 C CA . LEU A 1 94 ? -1.317 -5.237 -4.664 1.00 85.31 94 LEU A CA 1
ATOM 737 C C . LEU A 1 94 ? -2.273 -6.417 -4.574 1.00 85.31 94 LEU A C 1
ATOM 739 O O . LEU A 1 94 ? -2.667 -6.893 -5.623 1.00 85.31 94 LEU A O 1
ATOM 743 N N . MET A 1 95 ? -2.675 -6.862 -3.377 1.00 85.19 95 MET A N 1
ATOM 744 C CA . MET A 1 95 ? -3.579 -8.001 -3.202 1.00 85.19 95 MET A CA 1
ATOM 745 C C . MET A 1 95 ? -5.022 -7.717 -3.615 1.00 85.19 95 MET A C 1
ATOM 747 O O . MET A 1 95 ? -5.682 -8.607 -4.160 1.00 85.19 95 MET A O 1
ATOM 751 N N . LYS A 1 96 ? -5.500 -6.484 -3.428 1.00 89.00 96 LYS A N 1
ATOM 752 C CA . LYS A 1 96 ? -6.842 -6.063 -3.858 1.00 89.00 96 LYS A CA 1
ATOM 753 C C . LYS A 1 96 ? -7.014 -6.269 -5.355 1.00 89.00 96 LYS A C 1
ATOM 755 O O . LYS A 1 96 ? -6.128 -5.915 -6.128 1.00 89.00 96 LYS A O 1
ATOM 760 N N . ASP A 1 97 ? -8.157 -6.802 -5.767 1.00 90.50 97 ASP A N 1
ATOM 761 C CA . ASP A 1 97 ? -8.472 -6.953 -7.184 1.00 90.50 97 ASP A CA 1
ATOM 762 C C . ASP A 1 97 ? -8.851 -5.595 -7.789 1.00 90.50 97 ASP A C 1
ATOM 764 O O . ASP A 1 97 ? -9.881 -5.011 -7.448 1.00 90.50 97 ASP A O 1
ATOM 768 N N . LYS A 1 98 ? -7.977 -5.060 -8.644 1.00 93.25 98 LYS A N 1
ATOM 769 C CA . LYS A 1 98 ? -8.175 -3.792 -9.349 1.00 93.25 98 LYS A CA 1
ATOM 770 C C . LYS A 1 98 ? -7.861 -3.963 -10.820 1.00 93.25 98 LYS A C 1
ATOM 772 O O . LYS A 1 98 ? -6.983 -4.735 -11.190 1.00 93.25 98 LYS A O 1
ATOM 777 N N . GLU A 1 99 ? -8.537 -3.195 -11.665 1.00 95.38 99 GLU A N 1
ATOM 778 C CA . GLU A 1 99 ? -8.229 -3.160 -13.098 1.00 95.38 99 GLU A CA 1
ATOM 779 C C . GLU A 1 99 ? -6.949 -2.372 -13.404 1.00 95.38 99 GLU A C 1
ATOM 781 O O . GLU A 1 99 ? -6.208 -2.733 -14.320 1.00 95.38 99 GLU A O 1
ATOM 786 N N . ILE A 1 100 ? -6.685 -1.308 -12.633 1.00 95.69 100 ILE A N 1
ATOM 787 C CA . ILE A 1 100 ? -5.554 -0.394 -12.821 1.00 95.69 100 ILE A CA 1
ATOM 788 C C . ILE A 1 100 ? -4.841 -0.168 -11.484 1.00 95.69 100 ILE A C 1
ATOM 790 O O . ILE A 1 100 ? -5.473 0.180 -10.483 1.00 95.69 100 ILE A O 1
ATOM 794 N N . TYR A 1 101 ? -3.518 -0.321 -11.489 1.00 94.75 101 TYR A N 1
ATOM 795 C CA . TYR A 1 101 ? -2.625 -0.021 -10.372 1.00 94.75 101 TYR A CA 1
ATOM 796 C C . TYR A 1 101 ? -1.717 1.152 -10.741 1.00 94.75 101 TYR A C 1
ATOM 798 O O . TYR A 1 101 ? -1.054 1.121 -11.778 1.00 94.75 101 TYR A O 1
ATOM 806 N N . LEU A 1 102 ? -1.684 2.167 -9.879 1.00 94.62 102 LEU A N 1
ATOM 807 C CA . LEU A 1 102 ? -0.743 3.283 -9.940 1.00 94.62 102 LEU A CA 1
ATOM 808 C C . LEU A 1 102 ? 0.178 3.152 -8.731 1.00 94.62 102 LEU A C 1
ATOM 810 O O . LEU A 1 102 ? -0.301 3.208 -7.598 1.00 94.62 102 LEU A O 1
ATOM 814 N N . ILE A 1 103 ? 1.462 2.907 -8.972 1.00 92.12 103 ILE A N 1
ATOM 815 C CA . ILE A 1 103 ? 2.433 2.599 -7.923 1.00 92.12 103 ILE A CA 1
ATOM 816 C C . ILE A 1 103 ? 3.593 3.579 -8.053 1.00 92.12 103 ILE A C 1
ATOM 818 O O . ILE A 1 103 ? 4.236 3.637 -9.099 1.00 92.12 103 ILE A O 1
ATOM 822 N N . ASP A 1 104 ? 3.837 4.347 -6.999 1.00 92.19 104 ASP A N 1
ATOM 823 C CA . ASP A 1 104 ? 4.895 5.352 -6.947 1.00 92.19 104 ASP A CA 1
ATOM 824 C C . ASP A 1 104 ? 5.937 4.946 -5.901 1.00 92.19 104 ASP A C 1
ATOM 826 O O . ASP A 1 104 ? 5.575 4.656 -4.759 1.00 92.19 104 ASP A O 1
ATOM 830 N N . GLU A 1 105 ? 7.200 4.865 -6.321 1.00 90.56 105 GLU A N 1
ATOM 831 C CA . GLU A 1 105 ? 8.361 4.438 -5.528 1.00 90.56 105 GLU A CA 1
ATOM 832 C C . GLU A 1 105 ? 8.097 3.192 -4.647 1.00 90.56 105 GLU A C 1
ATOM 834 O O . GLU A 1 105 ? 8.270 3.254 -3.423 1.00 90.56 105 GLU A O 1
ATOM 839 N N . PRO A 1 106 ? 7.676 2.039 -5.213 1.00 88.25 106 PRO A N 1
ATOM 840 C CA . PRO A 1 106 ? 7.402 0.838 -4.417 1.00 88.25 106 PRO A CA 1
ATOM 841 C C . PRO A 1 106 ? 8.613 0.323 -3.628 1.00 88.25 106 PRO A C 1
ATOM 843 O O . PRO A 1 106 ? 8.431 -0.362 -2.629 1.00 88.25 106 PRO A O 1
ATOM 846 N N . GLU A 1 107 ? 9.833 0.646 -4.049 1.00 88.25 107 GLU A N 1
ATOM 8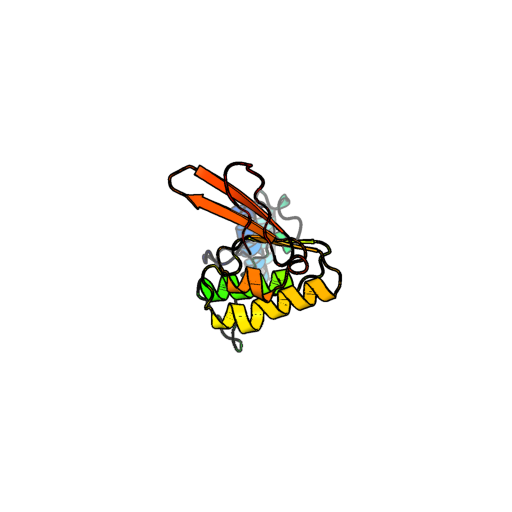47 C CA . GLU A 1 107 ? 11.097 0.323 -3.381 1.00 88.25 107 GLU A CA 1
ATOM 848 C C . GLU A 1 107 ? 11.361 1.131 -2.102 1.00 88.25 107 GLU A C 1
ATOM 850 O O . GLU A 1 107 ? 12.258 0.796 -1.323 1.00 88.25 107 GLU A O 1
ATOM 855 N N . LYS A 1 108 ? 10.615 2.216 -1.868 1.00 86.19 108 LYS A N 1
ATOM 856 C CA . LYS A 1 108 ? 10.937 3.170 -0.809 1.00 86.19 108 LYS A CA 1
ATOM 857 C C . LYS A 1 108 ? 10.907 2.504 0.564 1.00 86.19 108 LYS A C 1
ATOM 859 O O . LYS A 1 108 ? 9.874 2.024 1.027 1.00 86.19 108 LYS A O 1
ATOM 864 N N . SER A 1 109 ? 12.050 2.549 1.249 1.00 81.56 109 SER A N 1
ATOM 865 C CA . SER A 1 109 ? 12.241 1.927 2.568 1.00 81.56 109 SER A CA 1
ATOM 866 C C . SER A 1 109 ? 12.137 0.392 2.575 1.00 81.56 109 SER A C 1
ATOM 868 O O . SER A 1 109 ? 11.972 -0.187 3.649 1.00 81.56 109 SER A O 1
ATOM 870 N N . LEU A 1 110 ? 12.260 -0.264 1.414 1.00 85.75 110 LEU A N 1
ATOM 871 C CA . LEU A 1 110 ? 12.317 -1.720 1.283 1.00 85.75 110 LEU A CA 1
ATOM 872 C C . LEU A 1 110 ? 13.732 -2.180 0.910 1.00 85.75 110 LEU A C 1
ATOM 874 O O . LEU A 1 110 ? 14.471 -1.491 0.213 1.00 85.75 110 LEU A O 1
ATOM 878 N N . GLY A 1 111 ? 14.118 -3.361 1.394 1.00 85.69 111 GLY A N 1
ATOM 879 C CA . GLY A 1 111 ? 15.387 -3.985 1.021 1.00 85.69 111 GLY A CA 1
ATOM 880 C C . GLY A 1 111 ? 15.345 -4.565 -0.394 1.00 85.69 111 GLY A C 1
ATOM 881 O O . GLY A 1 111 ? 14.302 -5.044 -0.842 1.00 85.69 111 GLY A O 1
ATOM 882 N N . ASN A 1 112 ? 16.497 -4.586 -1.069 1.00 86.31 112 ASN A N 1
ATOM 883 C CA . ASN A 1 112 ? 16.633 -5.094 -2.439 1.00 86.31 112 ASN A CA 1
ATOM 884 C C . ASN A 1 112 ? 16.142 -6.547 -2.596 1.00 86.31 112 ASN A C 1
ATOM 886 O O . ASN A 1 112 ? 15.480 -6.873 -3.580 1.00 86.31 112 ASN A O 1
ATOM 890 N N . ASP A 1 113 ? 16.397 -7.402 -1.602 1.00 89.19 113 ASP A N 1
ATOM 891 C CA . ASP A 1 113 ? 15.937 -8.797 -1.612 1.00 89.19 113 ASP A CA 1
ATOM 892 C C . ASP A 1 113 ? 14.408 -8.880 -1.611 1.00 89.19 113 ASP A C 1
ATOM 894 O O . ASP A 1 113 ? 13.822 -9.630 -2.382 1.00 89.19 113 ASP A O 1
ATOM 898 N N . TYR A 1 114 ? 13.730 -8.050 -0.815 1.00 86.88 114 TYR A N 1
ATOM 899 C CA . TYR A 1 114 ? 12.268 -8.029 -0.792 1.00 86.88 114 TYR A CA 1
ATOM 900 C C . TYR A 1 114 ? 11.681 -7.513 -2.116 1.00 86.88 114 TYR A C 1
ATOM 902 O O . TYR A 1 114 ? 10.674 -8.028 -2.608 1.00 86.88 114 TYR A O 1
ATOM 910 N N . ILE A 1 115 ? 12.332 -6.524 -2.732 1.00 89.12 115 ILE A N 1
ATOM 911 C CA . ILE A 1 115 ? 11.931 -6.012 -4.045 1.00 89.12 115 ILE A CA 1
ATOM 912 C C . ILE A 1 115 ? 12.036 -7.122 -5.100 1.00 89.12 115 ILE A C 1
ATOM 914 O O . ILE A 1 115 ? 11.073 -7.372 -5.831 1.00 89.12 115 ILE A O 1
ATOM 918 N N . SER A 1 116 ? 13.177 -7.816 -5.145 1.00 88.94 116 SER A N 1
ATOM 919 C CA . SER A 1 116 ? 13.449 -8.899 -6.098 1.00 88.94 116 SER A CA 1
ATOM 920 C C . SER A 1 116 ? 12.537 -10.107 -5.895 1.00 88.94 116 SER A C 1
ATOM 922 O O . SER A 1 116 ? 11.945 -10.591 -6.858 1.00 88.94 116 SER A O 1
ATOM 924 N N . GLU A 1 117 ? 12.411 -10.584 -4.657 1.00 90.00 117 GLU A N 1
ATOM 925 C CA . GLU A 1 117 ? 11.779 -11.871 -4.352 1.00 90.00 117 GLU A CA 1
ATOM 926 C C . GLU A 1 117 ? 10.266 -11.770 -4.133 1.00 90.00 117 GLU A C 1
ATOM 928 O O . GLU A 1 117 ? 9.566 -12.777 -4.231 1.00 90.00 117 GLU A O 1
ATOM 933 N N . VAL A 1 118 ? 9.735 -10.574 -3.853 1.00 88.81 118 VAL A N 1
ATOM 934 C CA . VAL A 1 118 ? 8.308 -10.395 -3.536 1.00 88.81 118 VAL A CA 1
ATOM 935 C C . VAL A 1 118 ? 7.637 -9.390 -4.463 1.00 88.81 118 VAL A C 1
ATOM 937 O O . VAL A 1 118 ? 6.660 -9.732 -5.131 1.00 88.81 118 VAL A O 1
ATOM 940 N N . ILE A 1 119 ? 8.147 -8.159 -4.554 1.00 89.75 119 ILE A N 1
ATOM 941 C CA . ILE A 1 119 ? 7.468 -7.089 -5.305 1.00 89.75 119 ILE A CA 1
ATOM 942 C C . ILE A 1 119 ? 7.456 -7.360 -6.810 1.00 89.75 119 ILE A C 1
ATOM 944 O O . ILE A 1 119 ? 6.393 -7.299 -7.433 1.00 89.75 119 ILE A O 1
ATOM 948 N N . VAL A 1 120 ? 8.604 -7.707 -7.396 1.00 92.38 120 VAL A N 1
ATOM 949 C CA . VAL A 1 120 ? 8.702 -8.011 -8.831 1.00 92.38 120 VAL A CA 1
ATOM 950 C C . VAL A 1 120 ? 7.794 -9.192 -9.224 1.00 92.38 120 VAL A C 1
ATOM 952 O O . VAL A 1 120 ? 7.028 -9.041 -10.182 1.00 92.38 120 VAL A O 1
ATOM 955 N N . PRO A 1 121 ? 7.795 -10.343 -8.519 1.00 92.81 121 PRO A N 1
ATOM 956 C CA . PRO A 1 121 ? 6.858 -11.433 -8.787 1.00 92.81 121 PRO A CA 1
ATOM 957 C C . PRO A 1 121 ? 5.386 -11.023 -8.695 1.00 92.81 121 PRO A C 1
ATOM 959 O O . PRO A 1 121 ? 4.627 -11.342 -9.611 1.00 92.81 121 PRO A O 1
ATOM 962 N N . LEU A 1 122 ? 4.993 -10.270 -7.661 1.00 91.50 122 LEU A N 1
ATOM 963 C CA . LEU A 1 122 ? 3.611 -9.805 -7.491 1.00 91.50 122 LEU A CA 1
ATOM 964 C C . LEU A 1 122 ? 3.167 -8.896 -8.642 1.00 91.50 122 LEU A C 1
ATOM 966 O O . LEU A 1 122 ? 2.093 -9.095 -9.208 1.00 91.50 122 LEU A O 1
ATOM 970 N N . ILE A 1 123 ? 3.999 -7.931 -9.039 1.00 93.00 123 ILE A N 1
ATOM 971 C CA . ILE A 1 123 ? 3.728 -7.060 -10.195 1.00 93.00 123 ILE A CA 1
ATOM 972 C C . ILE A 1 123 ? 3.515 -7.903 -11.457 1.00 93.00 123 ILE A C 1
ATOM 974 O O . ILE A 1 123 ? 2.553 -7.688 -12.197 1.00 93.00 123 ILE A O 1
ATOM 978 N N . LYS A 1 124 ? 4.384 -8.894 -11.692 1.00 92.81 124 LYS A N 1
ATOM 979 C CA . LYS A 1 124 ? 4.299 -9.776 -12.865 1.00 92.81 124 LYS A CA 1
ATOM 980 C C . LYS A 1 124 ? 3.047 -10.646 -12.840 1.00 92.81 124 LYS A C 1
ATOM 982 O O . LYS A 1 124 ? 2.446 -10.857 -13.889 1.00 92.81 124 LYS A O 1
ATOM 987 N N . GLU A 1 125 ? 2.640 -11.149 -11.681 1.00 93.00 125 GLU A N 1
ATOM 988 C CA . GLU A 1 125 ? 1.397 -11.908 -11.516 1.00 93.00 125 GLU A CA 1
ATOM 989 C C . GLU A 1 125 ? 0.168 -11.049 -11.855 1.00 93.00 125 GLU A C 1
ATOM 991 O O . GLU A 1 125 ? -0.702 -11.457 -12.632 1.00 93.00 125 GLU A O 1
ATOM 996 N N . ARG A 1 126 ? 0.130 -9.811 -11.352 1.00 92.19 126 ARG A N 1
ATOM 997 C CA . ARG A 1 126 ? -0.949 -8.856 -11.646 1.00 92.19 126 ARG A CA 1
ATOM 998 C C . ARG A 1 126 ? -0.988 -8.484 -13.125 1.00 92.19 126 ARG A C 1
ATOM 1000 O O . ARG A 1 126 ? -2.056 -8.488 -13.727 1.00 92.19 126 ARG A O 1
ATOM 1007 N N . ALA A 1 127 ? 0.165 -8.267 -13.749 1.00 92.31 127 ALA A N 1
ATOM 1008 C CA . ALA A 1 127 ? 0.237 -8.049 -15.191 1.00 92.31 127 ALA A CA 1
ATOM 1009 C C . ALA A 1 127 ? -0.288 -9.264 -15.983 1.00 92.31 127 ALA A C 1
ATOM 1011 O O . ALA A 1 127 ? -1.091 -9.111 -16.903 1.00 92.31 127 ALA A O 1
ATOM 1012 N N . LYS A 1 128 ? 0.113 -10.487 -15.602 1.00 92.25 128 LYS A N 1
ATOM 1013 C CA . LYS A 1 128 ? -0.309 -11.740 -16.259 1.00 92.25 128 LYS A CA 1
ATOM 1014 C C . LYS A 1 128 ? -1.806 -12.020 -16.140 1.00 92.25 128 LYS A C 1
ATOM 1016 O O . LYS A 1 128 ? -2.374 -12.626 -17.041 1.00 92.25 128 LYS A O 1
ATOM 1021 N N . SER A 1 129 ? -2.446 -11.563 -15.068 1.00 92.62 129 SER A N 1
ATOM 1022 C CA . SER A 1 129 ? -3.906 -11.631 -14.890 1.00 92.62 129 SER A CA 1
ATOM 1023 C C . SER A 1 129 ? -4.671 -10.554 -15.677 1.00 92.62 129 SER A C 1
ATOM 1025 O O . SER A 1 129 ? -5.872 -10.375 -15.481 1.00 92.62 129 SER A O 1
ATOM 1027 N N . GLY A 1 130 ? -3.997 -9.843 -16.588 1.00 93.25 130 GLY A N 1
ATOM 1028 C CA . GLY A 1 130 ? -4.607 -8.862 -17.485 1.00 93.25 130 GLY A CA 1
ATOM 1029 C C . GLY A 1 130 ? -4.835 -7.493 -16.849 1.00 93.25 130 GLY A C 1
ATOM 1030 O O . GLY A 1 130 ? -5.537 -6.663 -17.428 1.00 93.25 130 GLY A O 1
ATOM 1031 N N . LYS A 1 131 ? -4.266 -7.236 -15.665 1.00 94.31 131 LYS A N 1
ATOM 1032 C CA . LYS A 1 131 ? -4.379 -5.933 -15.003 1.00 94.31 131 LYS A CA 1
ATOM 1033 C C . LYS A 1 131 ? -3.390 -4.937 -15.602 1.00 94.31 131 LYS A C 1
ATOM 1035 O O . LYS A 1 131 ? -2.314 -5.311 -16.068 1.00 94.31 131 LYS A O 1
ATOM 1040 N N . LYS A 1 132 ? -3.737 -3.649 -15.566 1.00 95.19 132 LYS A N 1
ATOM 1041 C CA . LYS A 1 132 ? -2.863 -2.559 -16.022 1.00 95.19 132 LYS A CA 1
ATOM 1042 C C . LYS A 1 132 ? -2.067 -2.023 -14.840 1.00 95.19 132 LYS A C 1
ATOM 1044 O O . LYS A 1 132 ? -2.650 -1.669 -13.819 1.00 95.19 132 LYS A O 1
ATOM 1049 N N . LEU A 1 133 ? -0.750 -1.933 -14.980 1.00 95.12 133 LEU A N 1
ATOM 1050 C CA . LEU A 1 133 ? 0.134 -1.397 -13.949 1.00 95.12 133 LEU A CA 1
ATOM 1051 C C . LEU A 1 133 ? 0.944 -0.243 -14.535 1.00 95.12 133 LEU A C 1
ATOM 1053 O O . LEU A 1 133 ? 1.548 -0.387 -15.595 1.00 95.12 133 LEU A O 1
ATOM 1057 N N . ILE A 1 134 ? 0.938 0.893 -13.843 1.00 95.62 134 ILE A N 1
ATOM 1058 C CA . ILE A 1 134 ? 1.787 2.049 -14.125 1.00 95.62 134 ILE A CA 1
ATOM 1059 C C . ILE A 1 134 ? 2.661 2.244 -12.894 1.00 95.62 134 ILE A C 1
ATOM 1061 O O . ILE A 1 134 ? 2.144 2.422 -11.789 1.00 95.62 134 ILE A O 1
ATOM 1065 N N . ILE A 1 135 ? 3.973 2.163 -13.094 1.00 95.00 135 ILE A N 1
ATOM 1066 C CA . ILE A 1 135 ? 4.952 2.165 -12.013 1.00 95.00 135 ILE A CA 1
ATOM 1067 C C . ILE A 1 135 ? 5.950 3.287 -12.266 1.00 95.00 135 ILE A C 1
ATOM 1069 O O . ILE A 1 135 ? 6.572 3.329 -13.327 1.00 95.00 135 ILE A O 1
ATOM 1073 N N . ALA A 1 136 ? 6.094 4.178 -11.291 1.00 95.00 136 ALA A N 1
ATOM 1074 C CA . ALA A 1 136 ? 7.184 5.139 -11.219 1.00 95.00 136 ALA A CA 1
ATOM 1075 C C . ALA A 1 136 ? 8.207 4.619 -10.204 1.00 95.00 136 ALA A C 1
ATOM 1077 O O . ALA A 1 136 ? 7.851 4.268 -9.082 1.00 95.00 136 ALA A O 1
ATOM 1078 N N . THR A 1 137 ? 9.464 4.500 -10.621 1.00 93.25 137 THR A N 1
ATOM 1079 C CA . THR A 1 137 ? 10.527 3.902 -9.808 1.00 93.25 137 THR A CA 1
ATOM 1080 C C . THR A 1 137 ? 11.876 4.500 -10.187 1.00 93.25 137 THR A C 1
ATOM 1082 O O . THR A 1 137 ? 12.087 4.883 -11.342 1.00 93.25 137 THR A O 1
ATOM 1085 N N . HIS A 1 138 ? 12.785 4.575 -9.218 1.00 91.12 138 HIS A N 1
ATOM 1086 C CA . HIS A 1 138 ? 14.206 4.842 -9.451 1.00 91.12 138 HIS A CA 1
ATOM 1087 C C . HIS A 1 138 ? 15.043 3.552 -9.434 1.00 91.12 138 HIS A C 1
ATOM 1089 O O . HIS A 1 138 ? 16.241 3.593 -9.715 1.00 91.12 138 HIS A O 1
ATOM 1095 N N . ASP A 1 139 ? 14.426 2.407 -9.127 1.00 90.31 139 ASP A N 1
ATOM 1096 C CA . ASP A 1 139 ? 15.086 1.109 -9.070 1.00 90.31 139 ASP A CA 1
ATOM 1097 C C . ASP A 1 139 ? 15.080 0.416 -10.442 1.00 90.31 139 ASP A C 1
ATOM 1099 O O . ASP A 1 139 ? 14.053 -0.033 -10.969 1.00 90.31 139 ASP A O 1
ATOM 1103 N N . ALA A 1 140 ? 16.277 0.268 -11.011 1.00 86.88 140 ALA A N 1
ATOM 1104 C CA . ALA A 1 140 ? 16.488 -0.434 -12.270 1.00 86.88 140 ALA A CA 1
ATOM 1105 C C . ALA A 1 140 ? 16.053 -1.911 -12.211 1.00 86.88 140 ALA A C 1
ATOM 1107 O O . ALA A 1 140 ? 15.618 -2.455 -13.227 1.00 86.88 140 ALA A O 1
ATOM 1108 N N . ASN A 1 141 ? 16.111 -2.570 -11.047 1.00 88.31 141 ASN A N 1
ATOM 1109 C CA . ASN A 1 141 ? 15.634 -3.945 -10.903 1.00 88.31 141 ASN A CA 1
ATOM 1110 C C . ASN A 1 141 ? 14.131 -4.035 -11.163 1.00 88.31 141 ASN A C 1
ATOM 1112 O O . ASN A 1 141 ? 13.700 -4.958 -11.854 1.00 88.31 141 ASN A O 1
ATOM 1116 N N . ILE A 1 142 ? 13.336 -3.080 -10.675 1.00 91.94 142 ILE A N 1
ATOM 1117 C CA . ILE A 1 142 ? 11.898 -3.040 -10.960 1.00 91.94 142 ILE A CA 1
ATOM 1118 C C . ILE A 1 142 ? 11.682 -2.727 -12.439 1.00 91.94 142 ILE A C 1
ATOM 1120 O O . ILE A 1 142 ? 10.975 -3.475 -13.116 1.00 91.94 142 ILE A O 1
ATOM 1124 N N . ALA A 1 143 ? 12.320 -1.679 -12.961 1.00 90.31 143 ALA A N 1
ATOM 1125 C CA . ALA A 1 143 ? 12.130 -1.244 -14.344 1.00 90.31 143 ALA A CA 1
ATOM 1126 C C . ALA A 1 143 ? 12.479 -2.338 -15.374 1.00 90.31 143 ALA A C 1
ATOM 1128 O O . ALA A 1 143 ? 11.755 -2.521 -16.350 1.00 90.31 143 ALA A O 1
ATOM 1129 N N . VAL A 1 144 ? 13.553 -3.101 -15.143 1.00 88.25 144 VAL A N 1
ATOM 1130 C CA . VAL A 1 144 ? 14.035 -4.125 -16.083 1.00 88.25 144 VAL A CA 1
ATOM 1131 C C . VAL A 1 144 ? 13.371 -5.482 -15.843 1.00 88.25 144 VAL A C 1
ATOM 1133 O O . VAL A 1 144 ? 12.884 -6.111 -16.783 1.00 88.25 144 VAL A O 1
ATOM 1136 N N . ARG A 1 145 ? 13.308 -5.972 -14.596 1.00 91.12 145 ARG A N 1
ATOM 1137 C CA . ARG A 1 145 ? 12.863 -7.357 -14.320 1.00 91.12 145 ARG A CA 1
ATOM 1138 C C . ARG A 1 145 ? 11.352 -7.555 -14.448 1.00 91.12 145 ARG A C 1
ATOM 1140 O O . ARG A 1 145 ? 10.896 -8.700 -14.600 1.00 91.12 145 ARG A O 1
ATOM 1147 N N . THR A 1 146 ? 10.579 -6.469 -14.392 1.00 91.44 146 THR A N 1
ATOM 1148 C CA . THR A 1 146 ? 9.130 -6.507 -14.639 1.00 91.44 146 THR A CA 1
ATOM 1149 C C . THR A 1 146 ? 8.785 -6.631 -16.123 1.00 91.44 146 THR A C 1
ATOM 1151 O O . THR A 1 146 ? 7.675 -7.066 -16.420 1.00 91.44 146 THR A O 1
ATOM 1154 N N . LEU A 1 147 ? 9.738 -6.359 -17.031 1.00 90.44 147 LEU A N 1
ATOM 1155 C CA . LEU A 1 147 ? 9.568 -6.403 -18.491 1.00 90.44 147 LEU A CA 1
ATOM 1156 C C . LEU A 1 147 ? 8.304 -5.650 -18.952 1.00 90.44 147 LEU A C 1
ATOM 1158 O O . LEU A 1 147 ? 7.395 -6.256 -19.528 1.00 90.44 147 LEU A O 1
ATOM 1162 N N . PRO A 1 148 ? 8.204 -4.341 -18.662 1.00 92.06 148 PRO A N 1
ATOM 1163 C CA . PRO A 1 148 ? 7.017 -3.565 -18.986 1.00 92.06 148 PRO A CA 1
ATOM 1164 C C . PRO A 1 148 ? 6.843 -3.450 -20.503 1.00 92.06 148 PRO A C 1
ATOM 1166 O O . PRO A 1 148 ? 7.809 -3.299 -21.241 1.00 92.06 148 PRO A O 1
ATOM 1169 N N . TYR A 1 149 ? 5.598 -3.458 -20.983 1.00 91.31 149 TYR A N 1
ATOM 1170 C CA . TYR A 1 149 ? 5.310 -3.259 -22.411 1.00 91.31 149 TYR A CA 1
ATOM 1171 C C . TYR A 1 149 ? 5.755 -1.893 -22.932 1.00 91.31 149 TYR A C 1
ATOM 1173 O O . TYR A 1 149 ? 6.078 -1.776 -24.106 1.00 91.31 149 TYR A O 1
ATOM 1181 N N . ASN A 1 150 ? 5.749 -0.875 -22.072 1.00 92.44 150 ASN A N 1
ATOM 1182 C CA . ASN A 1 150 ? 6.238 0.459 -22.379 1.00 92.44 150 ASN A CA 1
ATOM 1183 C C . ASN A 1 150 ? 7.127 0.923 -21.230 1.00 92.44 150 ASN A C 1
ATOM 1185 O O . ASN A 1 150 ? 6.687 0.958 -20.080 1.00 92.44 150 ASN A O 1
ATOM 1189 N N . SER A 1 151 ? 8.343 1.323 -21.567 1.00 93.38 151 SER A N 1
ATOM 1190 C CA . SER A 1 151 ? 9.295 1.954 -20.664 1.00 93.38 151 SER A CA 1
ATOM 1191 C C . SER A 1 151 ? 9.411 3.422 -21.030 1.00 93.38 151 SER A C 1
ATOM 1193 O O . SER A 1 151 ? 9.580 3.754 -22.204 1.00 93.38 151 SER A O 1
ATOM 1195 N N . ILE A 1 152 ? 9.352 4.296 -20.028 1.00 93.25 152 ILE A N 1
ATOM 1196 C CA . ILE A 1 152 ? 9.702 5.708 -20.168 1.00 93.25 152 ILE A CA 1
ATOM 1197 C C . ILE A 1 152 ? 10.888 5.952 -19.251 1.00 93.25 152 ILE A C 1
ATOM 1199 O O . ILE A 1 152 ? 10.778 5.805 -18.036 1.00 93.25 152 ILE A O 1
ATOM 1203 N N . TYR A 1 153 ? 12.018 6.319 -19.838 1.00 92.12 153 TYR A N 1
ATOM 1204 C CA . TYR A 1 153 ? 13.217 6.669 -19.099 1.00 92.12 153 TYR A CA 1
ATOM 1205 C C . TYR A 1 153 ? 13.430 8.173 -19.185 1.00 92.12 153 TYR A C 1
ATOM 1207 O O . TYR A 1 153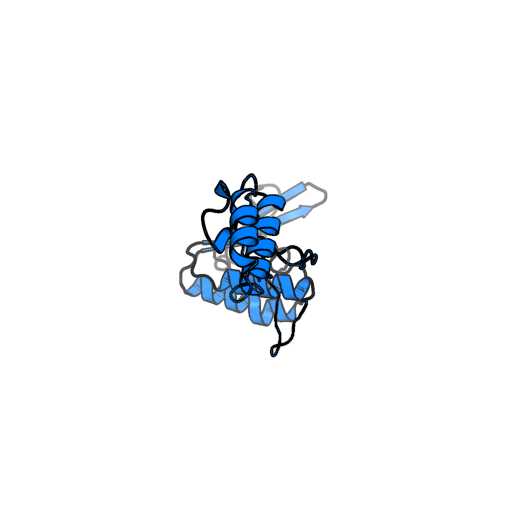 ? 13.436 8.752 -20.273 1.00 92.12 153 TYR A O 1
ATOM 1215 N N . ARG A 1 154 ? 13.590 8.812 -18.029 1.00 90.56 154 ARG A N 1
ATOM 1216 C CA . ARG A 1 154 ? 13.919 10.230 -17.950 1.00 90.56 154 ARG A CA 1
ATOM 1217 C C . ARG A 1 154 ? 15.343 10.373 -17.449 1.00 90.56 154 ARG A C 1
ATOM 1219 O O . ARG A 1 154 ? 15.649 10.024 -16.314 1.00 90.56 154 ARG A O 1
ATOM 1226 N N . GLU A 1 155 ? 16.182 10.929 -18.301 1.00 89.50 155 GLU A N 1
ATOM 1227 C CA . GLU A 1 155 ? 17.569 11.230 -17.992 1.00 89.50 155 GLU A CA 1
ATOM 1228 C C . GLU A 1 155 ? 17.697 12.713 -17.650 1.00 89.50 155 GLU A C 1
ATOM 1230 O O . GLU A 1 155 ? 17.096 13.575 -18.304 1.00 89.50 155 GLU A O 1
ATOM 1235 N N . HIS A 1 156 ? 18.483 13.009 -16.621 1.00 88.88 156 HIS A N 1
ATOM 1236 C CA . HIS A 1 156 ? 18.847 14.367 -16.255 1.00 88.88 156 HIS A CA 1
ATOM 1237 C C . HIS A 1 156 ? 20.346 14.548 -16.464 1.00 88.88 156 HIS A C 1
ATOM 1239 O O . HIS A 1 156 ? 21.150 13.879 -15.818 1.00 88.88 156 HIS A O 1
ATOM 1245 N N . ASP A 1 157 ? 20.694 15.453 -17.369 1.00 84.69 157 ASP A N 1
ATOM 1246 C CA . ASP A 1 157 ? 22.066 15.824 -17.691 1.00 84.69 157 ASP A CA 1
ATOM 1247 C C . ASP A 1 157 ? 22.254 17.329 -17.433 1.00 84.69 157 ASP A C 1
ATOM 1249 O O . ASP A 1 157 ? 21.286 18.083 -17.316 1.00 84.69 157 ASP A O 1
ATOM 1253 N N . ILE A 1 158 ? 23.503 17.792 -17.389 1.00 83.31 158 ILE A N 1
ATOM 1254 C CA . ILE A 1 158 ? 23.871 19.208 -17.216 1.00 83.31 158 ILE A CA 1
ATOM 1255 C C . ILE A 1 158 ? 23.190 20.084 -18.286 1.00 83.31 158 ILE A C 1
ATOM 1257 O O . ILE A 1 158 ? 22.852 21.239 -18.034 1.00 83.31 158 ILE A O 1
ATOM 1261 N N . ASN A 1 159 ? 22.950 19.515 -19.471 1.00 80.44 159 ASN A N 1
ATOM 1262 C CA . ASN A 1 159 ? 22.358 20.186 -20.626 1.00 80.44 159 ASN A CA 1
ATOM 1263 C C . ASN A 1 159 ? 20.816 20.142 -20.672 1.00 80.44 159 ASN A C 1
ATOM 1265 O O . ASN A 1 159 ? 20.225 20.715 -21.588 1.00 80.44 159 ASN A O 1
ATOM 1269 N N . GLY A 1 160 ? 20.152 19.479 -19.715 1.00 85.50 160 GLY A N 1
ATOM 1270 C CA . GLY A 1 160 ? 18.691 19.451 -19.610 1.00 85.50 160 GLY A CA 1
ATOM 1271 C C . GLY A 1 160 ? 18.095 18.074 -19.313 1.00 85.50 160 GLY A C 1
ATOM 1272 O O . GLY A 1 160 ? 18.756 17.160 -18.824 1.00 85.50 160 GLY A O 1
ATOM 1273 N N . TYR A 1 161 ? 16.798 17.937 -19.602 1.00 88.31 161 TYR A N 1
ATOM 1274 C CA . TYR A 1 161 ? 16.033 16.711 -19.380 1.00 88.31 161 TYR A CA 1
ATOM 1275 C C . TYR A 1 161 ? 15.714 16.032 -20.707 1.00 88.31 161 TYR A C 1
ATOM 1277 O O . TYR A 1 161 ? 15.097 16.641 -21.583 1.00 88.31 161 TYR A O 1
ATOM 1285 N N . TYR A 1 162 ? 16.055 14.752 -20.816 1.00 90.75 162 TYR A N 1
ATOM 1286 C CA . TYR A 1 162 ? 15.752 13.936 -21.986 1.00 90.75 162 TYR A CA 1
ATOM 1287 C C . TYR A 1 162 ? 14.765 12.841 -21.604 1.00 90.75 162 TYR A C 1
ATOM 1289 O O . TYR A 1 162 ? 14.876 12.225 -20.545 1.00 90.75 162 TYR A O 1
ATOM 1297 N N . THR A 1 163 ? 13.766 12.632 -22.456 1.00 92.38 163 THR A N 1
ATOM 1298 C CA . THR A 1 163 ? 12.768 11.577 -22.275 1.00 92.38 163 THR A CA 1
ATOM 1299 C C . THR A 1 163 ? 12.922 10.578 -23.399 1.00 92.38 163 THR A C 1
ATOM 1301 O O . THR A 1 163 ? 12.846 10.944 -24.574 1.00 92.38 163 THR A O 1
ATOM 1304 N N . TYR A 1 164 ? 13.119 9.327 -23.015 1.00 92.25 164 TYR A N 1
ATOM 1305 C CA . TYR A 1 164 ? 13.191 8.202 -23.920 1.00 92.25 164 TYR A CA 1
ATOM 1306 C C . TYR A 1 164 ? 11.994 7.298 -23.692 1.00 92.25 164 TYR A C 1
ATOM 1308 O O . TYR A 1 164 ? 11.534 7.134 -22.560 1.00 92.25 164 TYR A O 1
ATOM 1316 N N . SER A 1 165 ? 11.502 6.699 -24.767 1.00 93.19 165 SER A N 1
ATOM 1317 C CA . SER A 1 165 ? 10.425 5.722 -24.702 1.00 93.19 165 SER A CA 1
ATOM 1318 C C . SER A 1 165 ? 10.755 4.504 -25.547 1.00 93.19 165 SER A C 1
ATOM 1320 O O . SER A 1 165 ? 11.393 4.610 -26.592 1.00 93.19 165 SER A O 1
ATOM 1322 N N . GLY A 1 166 ? 10.344 3.332 -25.090 1.00 91.50 166 GLY A N 1
ATOM 1323 C CA . GLY A 1 166 ? 10.573 2.101 -25.832 1.00 91.50 166 GLY A CA 1
ATOM 1324 C C . GLY A 1 166 ? 9.912 0.912 -25.169 1.00 91.50 166 GLY A C 1
ATOM 1325 O O . GLY A 1 166 ? 9.093 1.058 -24.262 1.00 91.50 166 GLY A O 1
ATOM 1326 N N . ASN A 1 167 ? 10.254 -0.272 -25.652 1.00 88.50 167 ASN A N 1
ATOM 1327 C CA . ASN A 1 167 ? 9.703 -1.523 -25.163 1.00 88.50 167 ASN A CA 1
ATOM 1328 C C . ASN A 1 167 ? 10.773 -2.628 -25.228 1.00 88.50 167 ASN A C 1
ATOM 1330 O O . ASN A 1 167 ? 11.738 -2.512 -25.987 1.00 88.50 167 ASN A O 1
ATOM 1334 N N . PRO A 1 168 ? 10.611 -3.716 -24.461 1.00 85.38 168 PRO A N 1
ATOM 1335 C CA . PRO A 1 168 ? 11.582 -4.807 -24.416 1.00 85.38 168 PRO A CA 1
ATOM 1336 C C . PRO A 1 168 ? 11.692 -5.604 -25.725 1.00 85.38 168 PRO A C 1
ATOM 1338 O O . PRO A 1 168 ? 12.625 -6.385 -25.865 1.00 85.38 168 PRO A O 1
ATOM 1341 N N . PHE A 1 169 ? 10.775 -5.437 -26.685 1.00 86.19 169 PHE A N 1
ATOM 1342 C CA . PHE A 1 169 ? 10.824 -6.149 -27.968 1.00 86.19 169 PHE A CA 1
ATOM 1343 C C . PHE A 1 169 ? 11.706 -5.445 -29.000 1.00 86.19 169 PHE A C 1
ATOM 1345 O O . PHE A 1 169 ? 12.353 -6.118 -29.796 1.00 86.19 169 PHE A O 1
ATOM 1352 N N . SER A 1 170 ? 11.736 -4.109 -29.001 1.00 85.25 170 SER A N 1
ATOM 1353 C CA . SER A 1 170 ? 12.637 -3.341 -29.868 1.00 85.25 170 SER A CA 1
ATOM 1354 C C . SER A 1 170 ? 14.068 -3.316 -29.345 1.00 85.25 170 SER A C 1
ATOM 1356 O O . SER A 1 170 ? 14.976 -3.061 -30.126 1.00 85.25 170 SER A O 1
ATOM 1358 N N . ASN A 1 171 ? 14.255 -3.575 -28.043 1.00 82.94 171 ASN A N 1
ATOM 1359 C CA . ASN A 1 171 ? 15.542 -3.486 -27.351 1.00 82.94 171 ASN A CA 1
ATOM 1360 C C . ASN A 1 171 ? 16.269 -2.165 -27.661 1.00 82.94 171 ASN A C 1
ATOM 1362 O O . ASN A 1 171 ? 17.446 -2.145 -27.997 1.00 82.94 171 ASN A O 1
ATOM 1366 N N . SER A 1 172 ? 15.498 -1.079 -27.649 1.00 86.69 172 SER A N 1
ATOM 1367 C CA . SER A 1 172 ? 15.981 0.272 -27.906 1.00 86.69 172 SER A CA 1
ATOM 1368 C C . SER A 1 172 ? 15.019 1.277 -27.278 1.00 86.69 172 SER A C 1
ATOM 1370 O O . SER A 1 172 ? 13.795 1.113 -27.383 1.00 86.69 172 SER A O 1
ATOM 1372 N N . LEU A 1 173 ? 15.546 2.347 -26.694 1.00 88.06 173 LEU A N 1
ATOM 1373 C CA . LEU A 1 173 ? 14.786 3.501 -26.233 1.00 88.06 173 LEU A CA 1
ATOM 1374 C C . LEU A 1 173 ? 14.985 4.670 -27.203 1.00 88.06 173 LEU A C 1
ATOM 1376 O O . LEU A 1 173 ? 16.098 5.149 -27.421 1.00 88.06 173 LEU A O 1
ATOM 1380 N N . ILE A 1 174 ? 13.881 5.152 -27.765 1.00 89.62 174 ILE A N 1
ATOM 1381 C CA . ILE A 1 174 ? 13.864 6.250 -28.726 1.00 89.62 174 ILE A CA 1
ATOM 1382 C C . ILE A 1 174 ? 13.786 7.568 -27.962 1.00 89.62 174 ILE A C 1
ATOM 1384 O O . ILE A 1 174 ? 12.889 7.753 -27.133 1.00 89.62 174 ILE A O 1
ATOM 1388 N N . CYS A 1 175 ? 14.718 8.483 -28.234 1.00 89.00 175 CYS A N 1
ATOM 1389 C CA . CYS A 1 175 ? 14.688 9.817 -27.645 1.00 89.00 175 CYS A CA 1
ATOM 1390 C C . CYS A 1 175 ? 13.626 10.681 -28.333 1.00 89.00 175 CYS A C 1
ATOM 1392 O O . CYS A 1 175 ? 13.580 10.768 -29.559 1.00 89.00 175 CYS A O 1
ATOM 1394 N N . ASN A 1 176 ? 12.816 11.393 -27.549 1.00 85.44 176 ASN A N 1
ATOM 1395 C CA . ASN A 1 176 ? 11.842 12.338 -28.102 1.00 85.44 176 ASN A CA 1
ATOM 1396 C C . ASN A 1 176 ? 12.490 13.645 -28.598 1.00 85.44 176 ASN A C 1
ATOM 1398 O O . ASN A 1 176 ? 11.828 14.442 -29.259 1.00 85.44 176 ASN A O 1
ATOM 1402 N N . SER A 1 177 ? 13.760 13.891 -28.259 1.00 78.06 177 SER A N 1
ATOM 1403 C CA . SER A 1 177 ? 14.510 15.065 -28.706 1.00 78.06 177 SER A CA 1
ATOM 1404 C C . SER A 1 177 ? 15.479 14.684 -29.819 1.00 78.06 177 SER A C 1
ATOM 1406 O O . SER A 1 177 ? 16.313 13.803 -29.633 1.00 78.06 177 SER A O 1
ATOM 1408 N N . SER A 1 178 ? 15.459 15.414 -30.936 1.00 68.38 178 SER A N 1
ATOM 1409 C CA . SER A 1 178 ? 16.374 15.205 -32.073 1.00 68.38 178 SER A CA 1
ATOM 1410 C C . SER A 1 178 ? 17.853 15.468 -31.748 1.00 68.38 178 SER A C 1
ATOM 1412 O O . SER A 1 178 ? 18.717 15.279 -32.598 1.00 68.38 178 SER A O 1
ATOM 1414 N N . THR A 1 179 ? 18.153 15.960 -30.543 1.00 69.19 179 THR A N 1
ATOM 1415 C CA . THR A 1 179 ? 19.498 16.358 -30.107 1.00 69.19 179 THR A CA 1
ATOM 1416 C C . THR A 1 179 ? 20.331 15.221 -29.522 1.00 69.19 179 THR A C 1
ATOM 1418 O O . THR A 1 179 ? 21.536 15.398 -29.370 1.00 69.19 179 THR A O 1
ATOM 1421 N N . LYS A 1 180 ? 19.723 14.091 -29.140 1.00 75.81 180 LYS A N 1
ATOM 1422 C CA . LYS A 1 180 ? 20.418 12.997 -28.445 1.00 75.81 180 LYS A CA 1
ATOM 1423 C C . LYS A 1 180 ? 20.118 11.658 -29.121 1.00 75.81 180 LYS A C 1
ATOM 1425 O O . LYS A 1 180 ? 19.015 11.450 -29.619 1.00 75.81 180 LYS A O 1
ATOM 1430 N N . ALA A 1 181 ? 21.127 10.791 -29.195 1.00 81.38 181 ALA A N 1
ATOM 1431 C CA . ALA A 1 181 ? 21.005 9.484 -29.834 1.00 81.38 181 ALA A CA 1
ATOM 1432 C C . ALA A 1 181 ? 20.061 8.561 -29.047 1.00 81.38 181 ALA A C 1
ATOM 1434 O O . ALA A 1 181 ? 19.860 8.743 -27.846 1.00 81.38 181 ALA A O 1
ATOM 1435 N N . ASN A 1 182 ? 19.496 7.567 -29.734 1.00 82.31 182 ASN A N 1
ATOM 1436 C CA . ASN A 1 182 ? 18.736 6.497 -29.092 1.00 82.31 182 ASN A CA 1
ATOM 1437 C C . ASN A 1 182 ? 19.658 5.652 -28.200 1.00 82.31 182 ASN A C 1
ATOM 1439 O O . ASN A 1 182 ? 20.869 5.609 -28.419 1.00 82.31 182 ASN A O 1
ATOM 1443 N N . LEU A 1 183 ? 19.071 5.001 -27.200 1.00 80.69 183 LEU A N 1
ATOM 1444 C CA . LEU A 1 183 ? 19.776 4.089 -26.299 1.00 80.69 183 LEU A CA 1
ATOM 1445 C C . LEU A 1 183 ? 19.427 2.644 -26.671 1.00 80.69 183 LEU A C 1
ATOM 1447 O O . LEU A 1 183 ? 18.279 2.389 -27.039 1.00 80.69 183 LEU A O 1
ATOM 1451 N N . ASP A 1 184 ? 20.392 1.736 -26.544 1.00 72.31 184 ASP A N 1
ATOM 1452 C CA . ASP A 1 184 ? 20.215 0.285 -26.720 1.00 72.31 184 ASP A CA 1
ATOM 1453 C C . ASP A 1 184 ? 19.981 -0.420 -25.374 1.00 72.31 184 ASP A C 1
ATOM 1455 O O . ASP A 1 184 ? 20.590 0.011 -24.363 1.00 72.31 184 ASP A O 1
#

pLDDT: mean 84.12, std 8.36, range [55.22, 95.69]